Protein AF-A0AAV5JML2-F1 (afdb_monomer)

Foldseek 3Di:
DPDDDPDDPDDQQADEDEPVVCVVCVVVVNNPRHRYDYPDDVVNVVVVVVVVVVVPDD

Sequence (58 aa):
MDFVPDESAIKTDHIKVDKETADMLSALGESELPGLVEEVPIEALKKRILARASIGHE

Radius of gyration: 17.96 Å; Cα contacts (8 Å, |Δi|>4): 32; chains: 1; bounding box: 28×35×58 Å

Solvent-accessible surface area (backbone atoms only — not comparable to full-atom values): 3794 Å² total; per-residue (Å²): 135,93,78,80,70,96,64,74,95,68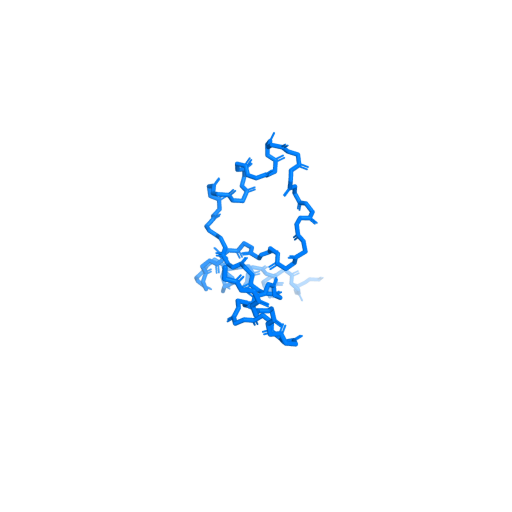,77,56,75,70,40,75,34,50,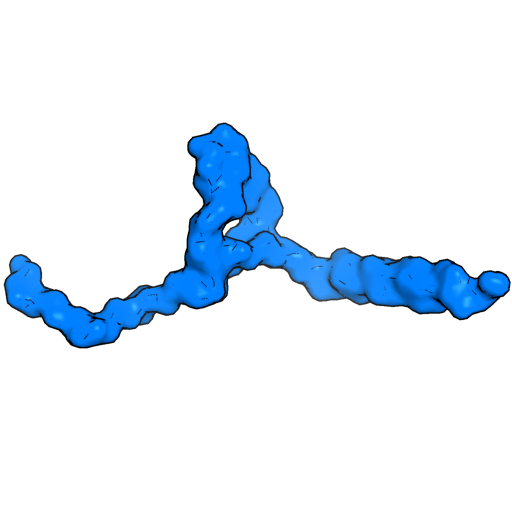60,70,56,50,54,50,35,39,72,74,70,52,68,78,55,77,30,66,38,71,60,72,54,68,70,59,51,52,51,54,53,52,58,56,64,71,69,73,80,129

Nearest PDB structures (foldseek):
  8b2l-assembly1_D1  TM=7.979E-01  e=2.925E-04  Nicotiana tabacum
  4bts-assembly1_DV  TM=6.836E-01  e=4.418E-03  Tetrahymena thermophila
  6zok-assembly1_R  TM=7.694E-01  e=1.547E-02  Homo sapiens
  7wtx-assembly1_R  TM=7.345E-01  e=2.190E-02  Homo sapiens
  7wu0-assembly1_R  TM=7.433E-01  e=2.518E-02  Homo sapiens

pLDDT: mean 80.34, std 8.84, range [46.53, 89.94]

Secondary structure (DSSP, 8-state):
-----SS-SS--S-EEE-HHHHHHHHHTT-TT-TTEEE---HHHHHHHHHHHHTTS--

Structure (mmCIF, N/CA/C/O backbone):
data_AF-A0AAV5JML2-F1
#
_entry.id   AF-A0AAV5JML2-F1
#
loop_
_atom_site.group_PDB
_atom_site.id
_atom_site.type_symbol
_atom_site.label_atom_id
_atom_site.label_alt_id
_atom_site.label_comp_id
_atom_site.label_asym_id
_atom_site.label_entity_id
_atom_site.label_seq_id
_atom_site.pdbx_PDB_ins_code
_atom_site.Cartn_x
_atom_site.Cartn_y
_atom_site.Cartn_z
_atom_site.occ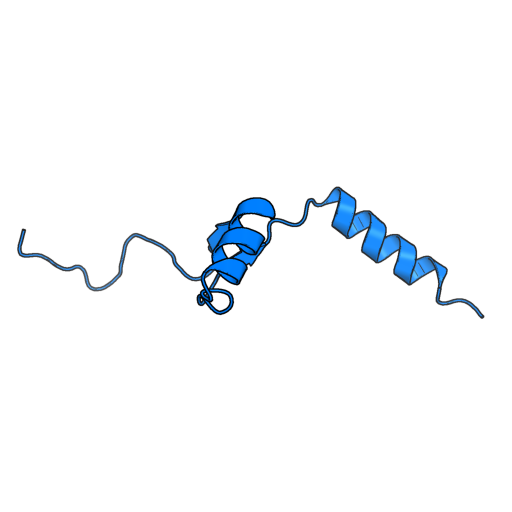upancy
_atom_site.B_iso_or_equiv
_atom_site.auth_seq_id
_atom_site.auth_comp_id
_atom_site.auth_asym_id
_atom_site.auth_atom_id
_atom_site.pdbx_PDB_model_num
ATOM 1 N N . MET A 1 1 ? -5.672 9.241 23.993 1.00 74.81 1 MET A N 1
ATOM 2 C CA . MET A 1 1 ? -6.920 8.849 23.303 1.00 74.81 1 MET A CA 1
ATOM 3 C C . MET A 1 1 ? -7.021 7.370 23.552 1.00 74.81 1 MET A C 1
ATOM 5 O O . MET A 1 1 ? -6.194 6.638 23.029 1.00 74.81 1 MET A O 1
ATOM 9 N N . ASP A 1 2 ? -7.947 6.968 24.416 1.00 84.19 2 ASP A N 1
ATOM 10 C CA . ASP A 1 2 ? -7.845 5.684 25.129 1.00 84.19 2 ASP A CA 1
ATOM 11 C C . ASP A 1 2 ? -8.886 4.672 24.630 1.00 84.19 2 ASP A C 1
ATOM 13 O O . ASP A 1 2 ? -9.208 3.699 25.304 1.00 84.19 2 ASP A O 1
ATOM 17 N N . PHE A 1 3 ? -9.432 4.916 23.436 1.00 82.75 3 PHE A N 1
ATOM 18 C CA . PHE A 1 3 ? -10.414 4.060 22.788 1.00 82.75 3 PHE A CA 1
ATOM 19 C C . PHE A 1 3 ? -9.788 3.417 21.548 1.00 82.75 3 PHE A C 1
ATOM 21 O O . PHE A 1 3 ? -9.482 4.111 20.576 1.00 82.75 3 PHE A O 1
ATOM 28 N N . VAL A 1 4 ? -9.597 2.098 21.601 1.00 85.25 4 VAL A N 1
ATOM 29 C CA . VAL A 1 4 ? -9.208 1.262 20.459 1.00 85.25 4 VAL A CA 1
ATOM 30 C C . VAL A 1 4 ? -10.465 0.512 20.007 1.00 85.25 4 VAL A C 1
ATOM 32 O O . VAL A 1 4 ? -11.020 -0.231 20.816 1.00 85.25 4 VAL A O 1
ATOM 35 N N . PRO A 1 5 ? -10.959 0.734 18.777 1.00 87.31 5 PRO A N 1
ATOM 36 C CA . PRO A 1 5 ? -12.133 0.032 18.264 1.00 87.31 5 PRO A CA 1
ATOM 37 C C . PRO A 1 5 ? -11.833 -1.452 18.013 1.00 87.31 5 PRO A C 1
ATOM 39 O O . PRO A 1 5 ? -10.686 -1.820 17.761 1.00 87.31 5 PRO A O 1
ATOM 42 N N . ASP A 1 6 ? -12.877 -2.284 18.027 1.00 88.62 6 ASP A N 1
ATOM 43 C CA . ASP A 1 6 ? -12.764 -3.724 17.751 1.00 88.62 6 ASP A CA 1
ATOM 44 C C . ASP A 1 6 ? -12.279 -4.016 16.319 1.00 88.62 6 ASP A C 1
ATOM 46 O O . ASP A 1 6 ? -11.557 -4.984 16.086 1.00 88.62 6 ASP A O 1
ATOM 50 N N . GLU A 1 7 ? -12.643 -3.160 15.359 1.00 86.69 7 GLU A N 1
ATOM 51 C CA . GLU A 1 7 ? -12.199 -3.234 13.967 1.00 86.69 7 GLU A CA 1
ATOM 52 C C . GLU A 1 7 ? -11.459 -1.949 13.575 1.00 86.69 7 GLU A C 1
ATOM 54 O O . GLU A 1 7 ? -11.896 -0.830 13.863 1.00 86.69 7 GLU A O 1
ATOM 59 N N . SER A 1 8 ? -10.327 -2.105 12.887 1.00 87.75 8 SER A N 1
ATOM 60 C CA . SER A 1 8 ? -9.602 -0.972 12.315 1.00 87.75 8 SER A CA 1
ATOM 61 C C . SER A 1 8 ? -10.371 -0.389 11.132 1.00 87.75 8 SER A C 1
ATOM 63 O O . SER A 1 8 ? -10.777 -1.104 10.225 1.00 87.75 8 SER A O 1
ATOM 65 N N . ALA A 1 9 ? -10.495 0.938 11.071 1.00 87.94 9 ALA A N 1
ATOM 66 C CA . ALA A 1 9 ? -11.086 1.616 9.912 1.00 87.94 9 ALA A CA 1
ATOM 67 C C . ALA A 1 9 ? -10.239 1.484 8.625 1.00 87.94 9 ALA A C 1
ATOM 69 O O . ALA A 1 9 ? -10.709 1.794 7.530 1.00 87.94 9 ALA A O 1
ATOM 70 N N . ILE A 1 10 ? -8.979 1.061 8.756 1.00 87.56 10 ILE A N 1
ATOM 71 C CA . ILE A 1 10 ? -8.028 0.898 7.658 1.00 87.56 10 ILE A CA 1
ATOM 72 C C . ILE A 1 10 ? -8.040 -0.563 7.214 1.00 87.56 10 ILE A C 1
ATOM 74 O O . ILE A 1 10 ? -7.806 -1.460 8.020 1.00 87.56 10 ILE A O 1
ATOM 78 N N . LYS A 1 11 ? -8.265 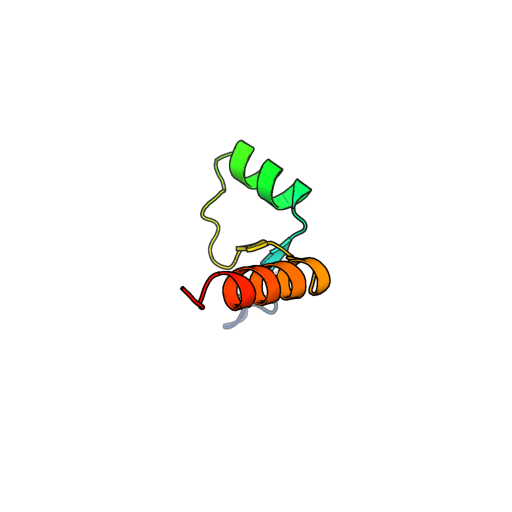-0.788 5.918 1.00 84.12 11 LYS A N 1
ATOM 79 C CA . LYS A 1 11 ? -8.248 -2.120 5.305 1.00 84.12 11 LYS A CA 1
ATOM 80 C C . LYS A 1 11 ? -6.841 -2.456 4.823 1.00 84.12 11 LYS A C 1
ATOM 82 O O . LYS A 1 11 ? -6.286 -1.709 4.020 1.00 84.12 11 LYS A O 1
ATOM 87 N N . THR A 1 12 ? -6.291 -3.575 5.280 1.00 87.06 12 THR A N 1
ATOM 88 C CA . THR A 1 12 ? -4.937 -4.033 4.922 1.00 87.06 12 THR A CA 1
ATOM 89 C C . THR A 1 12 ? -4.938 -5.205 3.943 1.00 87.06 12 THR A C 1
ATOM 91 O O . THR A 1 12 ? -3.876 -5.642 3.527 1.00 87.06 12 THR A O 1
ATOM 94 N N . ASP A 1 13 ? -6.108 -5.710 3.541 1.00 85.75 13 ASP A N 1
ATOM 95 C CA . ASP A 1 13 ? -6.220 -6.910 2.697 1.00 85.75 13 ASP A CA 1
ATOM 96 C C . ASP A 1 13 ? -5.741 -6.688 1.254 1.00 85.75 13 ASP A C 1
ATOM 98 O O . ASP A 1 13 ? -5.273 -7.614 0.592 1.00 85.75 13 ASP A O 1
ATOM 102 N N . HIS A 1 14 ? -5.880 -5.457 0.753 1.00 87.00 14 HIS A N 1
ATOM 103 C CA . HIS A 1 14 ? -5.548 -5.082 -0.621 1.00 87.00 14 HIS A CA 1
ATOM 104 C C . HIS A 1 14 ? -4.919 -3.689 -0.662 1.00 87.00 14 HIS A C 1
ATOM 106 O O . HIS A 1 14 ? -5.593 -2.680 -0.880 1.00 87.00 14 HIS A O 1
ATOM 112 N N . ILE A 1 15 ? -3.610 -3.650 -0.466 1.00 87.62 15 ILE A N 1
ATOM 113 C CA . ILE A 1 15 ? -2.779 -2.457 -0.540 1.00 87.62 15 ILE A CA 1
ATOM 114 C C . ILE A 1 15 ? -2.219 -2.384 -1.952 1.00 87.62 15 ILE A C 1
ATOM 116 O O . ILE A 1 15 ? -1.268 -3.077 -2.309 1.00 87.62 15 ILE A O 1
ATOM 120 N N . LYS A 1 16 ? -2.854 -1.558 -2.775 1.00 87.44 16 LYS A N 1
ATOM 121 C CA . LYS A 1 16 ? -2.420 -1.325 -4.145 1.00 87.44 16 LYS A CA 1
ATOM 122 C C . LYS A 1 16 ? -1.270 -0.333 -4.162 1.00 87.44 16 LYS A C 1
ATOM 124 O O . LYS A 1 16 ? -1.418 0.780 -3.663 1.00 87.44 16 LYS A O 1
ATOM 129 N N . VAL A 1 17 ? -0.152 -0.744 -4.740 1.00 86.94 17 VAL A N 1
ATOM 130 C CA . VAL A 1 17 ? 1.026 0.106 -4.914 1.00 86.94 17 VAL A CA 1
ATOM 131 C C . VAL A 1 17 ? 1.436 0.129 -6.371 1.00 86.94 17 VAL A C 1
ATOM 133 O O . VAL A 1 17 ? 1.276 -0.854 -7.093 1.00 86.94 17 VAL A O 1
ATOM 136 N N . ASP A 1 18 ? 1.980 1.253 -6.810 1.00 88.88 18 ASP A N 1
ATOM 137 C CA . ASP A 1 18 ? 2.646 1.315 -8.097 1.00 88.88 18 ASP A CA 1
ATOM 138 C C . ASP A 1 18 ? 3.915 0.445 -8.094 1.00 88.88 18 ASP A C 1
ATOM 140 O O . ASP A 1 18 ? 4.433 0.023 -7.055 1.00 88.88 18 ASP A O 1
ATOM 144 N N . LYS A 1 19 ? 4.415 0.167 -9.295 1.00 85.19 19 LYS A N 1
ATOM 145 C CA . LYS A 1 19 ? 5.576 -0.696 -9.484 1.00 85.19 19 LYS A CA 1
ATOM 146 C C . LYS A 1 19 ? 6.852 -0.142 -8.839 1.00 85.19 19 LYS A C 1
ATOM 148 O O . LYS A 1 19 ? 7.602 -0.911 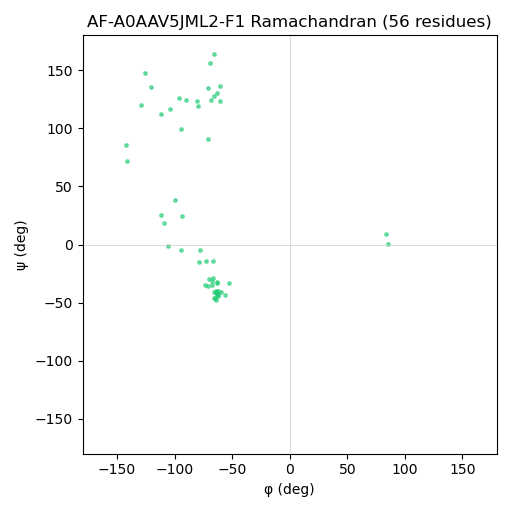-8.252 1.00 85.19 19 LYS A O 1
ATOM 153 N N . GLU A 1 20 ? 7.088 1.168 -8.919 1.00 88.75 20 GLU A N 1
ATOM 154 C CA . GLU A 1 20 ? 8.280 1.796 -8.330 1.00 88.75 20 GLU A CA 1
ATOM 155 C C . GLU A 1 20 ? 8.282 1.620 -6.805 1.00 88.75 20 GLU A C 1
ATOM 157 O O . GLU A 1 20 ? 9.294 1.237 -6.216 1.00 88.75 20 GLU A O 1
ATOM 162 N N . THR A 1 21 ? 7.119 1.792 -6.179 1.00 87.94 21 THR A N 1
ATOM 163 C CA . THR A 1 21 ? 6.915 1.549 -4.751 1.00 87.94 21 THR A CA 1
ATOM 164 C C . THR A 1 21 ? 7.075 0.069 -4.394 1.00 87.94 21 THR A C 1
ATOM 166 O O . THR A 1 21 ? 7.706 -0.244 -3.385 1.00 87.94 21 THR A O 1
ATOM 169 N N . ALA A 1 22 ? 6.567 -0.861 -5.209 1.00 86.75 22 ALA A N 1
ATOM 170 C CA . ALA A 1 22 ? 6.748 -2.299 -4.982 1.00 86.75 22 ALA A CA 1
ATOM 171 C C . ALA A 1 22 ? 8.227 -2.726 -5.065 1.00 86.75 22 ALA A C 1
ATOM 173 O O . ALA A 1 22 ? 8.704 -3.490 -4.220 1.00 86.75 22 ALA A O 1
ATOM 174 N N . ASP A 1 23 ? 8.962 -2.203 -6.050 1.00 86.62 23 ASP A N 1
ATOM 175 C CA . ASP A 1 23 ? 10.400 -2.428 -6.218 1.00 86.62 23 ASP A CA 1
ATOM 176 C 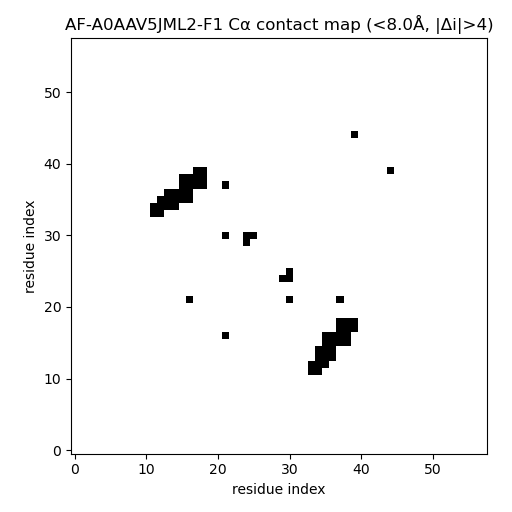C . ASP A 1 23 ? 11.190 -1.839 -5.031 1.00 86.62 23 ASP A C 1
ATOM 178 O O . ASP A 1 23 ? 12.092 -2.491 -4.502 1.00 86.62 23 ASP A O 1
ATOM 182 N N . MET A 1 24 ? 10.814 -0.649 -4.543 1.00 89.94 24 MET A N 1
ATOM 183 C CA . MET A 1 24 ? 11.414 -0.040 -3.350 1.00 89.94 24 MET A CA 1
ATOM 184 C C . MET A 1 24 ? 11.161 -0.871 -2.085 1.00 89.94 24 MET A C 1
ATOM 186 O O . MET A 1 24 ? 12.098 -1.133 -1.334 1.00 89.94 24 MET A O 1
ATOM 190 N N . LEU A 1 25 ? 9.918 -1.301 -1.842 1.00 88.75 25 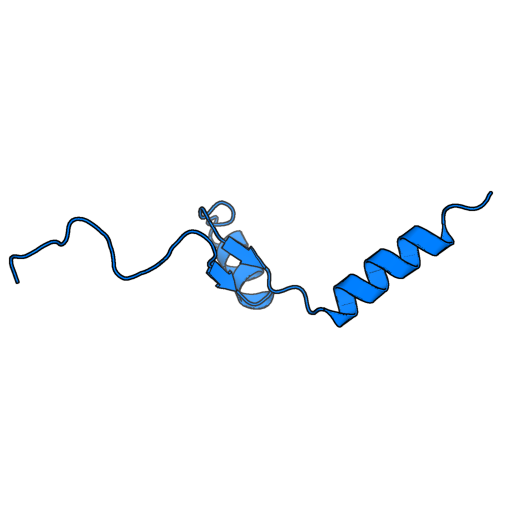LEU A N 1
ATOM 191 C CA . LEU A 1 25 ? 9.571 -2.147 -0.692 1.00 88.75 25 LEU A CA 1
ATOM 192 C C . LEU A 1 25 ? 10.342 -3.469 -0.736 1.00 88.75 25 LEU A C 1
ATOM 194 O O . LEU A 1 25 ? 10.908 -3.896 0.269 1.00 88.75 25 LEU A O 1
ATOM 198 N N . SER A 1 26 ? 10.466 -4.061 -1.923 1.00 85.44 26 SER A N 1
ATOM 199 C CA . SER A 1 26 ? 11.270 -5.266 -2.129 1.00 85.44 26 SER A CA 1
ATOM 200 C C . SER A 1 26 ? 12.758 -5.025 -1.856 1.00 85.44 26 SER A C 1
ATOM 202 O O . SER A 1 26 ? 13.409 -5.858 -1.228 1.00 85.44 26 SER A O 1
ATOM 204 N N . ALA A 1 27 ? 13.302 -3.874 -2.267 1.00 87.25 27 ALA A N 1
ATOM 205 C CA . ALA A 1 27 ? 14.693 -3.498 -2.007 1.00 87.25 27 ALA A CA 1
ATOM 206 C C . ALA A 1 27 ? 14.987 -3.262 -0.516 1.00 87.25 27 ALA A C 1
ATOM 208 O O . ALA A 1 27 ? 16.111 -3.486 -0.068 1.00 87.25 27 ALA A O 1
ATOM 209 N N . LEU A 1 28 ? 13.981 -2.844 0.255 1.00 88.50 28 LEU A N 1
ATOM 210 C CA . LEU A 1 28 ? 14.062 -2.708 1.710 1.00 88.50 28 LEU A CA 1
ATOM 211 C C . LEU A 1 28 ? 13.942 -4.053 2.449 1.00 88.50 28 LEU A C 1
ATOM 213 O O . LEU A 1 28 ? 14.129 -4.088 3.662 1.00 88.50 28 LEU A O 1
ATOM 217 N N . GLY A 1 29 ? 13.681 -5.155 1.734 1.00 82.62 29 GLY A N 1
ATOM 218 C CA . GLY A 1 29 ? 13.445 -6.478 2.319 1.00 82.62 29 GLY A CA 1
ATOM 219 C C . GLY A 1 29 ? 12.001 -6.704 2.778 1.00 82.62 29 GLY A C 1
ATOM 220 O O . GLY A 1 29 ? 11.713 -7.723 3.392 1.00 82.62 29 GLY A O 1
ATOM 221 N N . GLU A 1 30 ? 11.089 -5.790 2.441 1.00 79.00 30 GLU A N 1
ATOM 222 C CA . GLU A 1 30 ? 9.664 -5.811 2.793 1.00 79.00 30 GLU A CA 1
ATOM 223 C C . GLU A 1 30 ? 8.813 -6.327 1.614 1.00 79.00 30 GLU A C 1
ATOM 225 O O . GLU A 1 30 ? 7.728 -5.823 1.324 1.00 79.00 30 GLU A O 1
ATOM 230 N N . SER A 1 31 ? 9.310 -7.331 0.882 1.00 69.44 31 SER A N 1
ATOM 231 C CA . SER A 1 31 ? 8.609 -7.898 -0.283 1.00 69.44 31 SER A CA 1
ATOM 232 C C . SER A 1 31 ? 7.386 -8.746 0.083 1.00 69.44 31 SER A C 1
ATOM 234 O O . SER A 1 31 ? 6.585 -9.071 -0.789 1.00 69.44 31 SER A O 1
ATOM 236 N N . GLU A 1 32 ? 7.243 -9.133 1.352 1.00 70.38 32 GLU A N 1
ATOM 237 C CA . GLU A 1 32 ? 6.217 -10.073 1.827 1.00 70.38 32 GLU A CA 1
ATOM 238 C C . GLU A 1 32 ? 5.168 -9.410 2.732 1.00 70.38 32 GLU A C 1
ATOM 240 O O . GLU A 1 32 ? 4.537 -10.073 3.558 1.00 70.38 32 GLU A O 1
ATOM 245 N N . LEU A 1 33 ? 4.956 -8.097 2.586 1.00 82.00 33 LEU A N 1
ATOM 246 C CA . LEU A 1 33 ? 3.895 -7.413 3.320 1.00 82.00 33 LEU A CA 1
ATOM 247 C C . LEU A 1 33 ? 2.521 -8.012 2.956 1.00 82.00 33 LEU A C 1
ATOM 249 O O . LEU A 1 33 ? 2.145 -8.035 1.777 1.00 82.00 33 LEU A O 1
ATOM 253 N N . PRO A 1 34 ? 1.746 -8.495 3.947 1.00 79.56 34 PRO A N 1
ATOM 254 C CA . PRO A 1 34 ? 0.460 -9.121 3.687 1.00 79.56 34 PRO A CA 1
ATOM 255 C C . PRO A 1 34 ? -0.501 -8.108 3.061 1.00 79.56 34 PRO A C 1
ATOM 257 O O . PRO A 1 34 ? -0.664 -6.996 3.557 1.00 79.56 34 PRO A O 1
ATOM 260 N N . GLY A 1 35 ? -1.131 -8.510 1.957 1.00 81.31 35 GLY A N 1
ATOM 261 C CA . GLY A 1 35 ? -2.089 -7.683 1.223 1.00 81.31 35 GLY A CA 1
ATOM 262 C C . GLY A 1 35 ? -1.474 -6.720 0.206 1.00 81.31 35 GLY A C 1
ATOM 26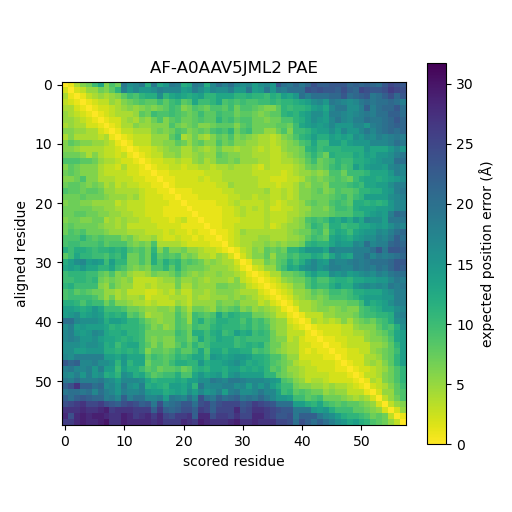3 O O . GLY A 1 35 ? -2.227 -6.024 -0.471 1.00 81.31 35 GLY A O 1
ATOM 264 N N . LEU A 1 36 ? -0.147 -6.684 0.037 1.00 84.31 36 LEU A N 1
ATOM 265 C CA . LEU A 1 36 ? 0.498 -5.876 -0.998 1.00 84.31 36 LEU A CA 1
ATOM 266 C C . LEU A 1 36 ? 0.180 -6.419 -2.403 1.00 84.31 36 LEU A C 1
ATOM 268 O O . LEU A 1 36 ? 0.424 -7.586 -2.707 1.00 84.31 36 LEU A O 1
ATOM 272 N N . VAL A 1 37 ? -0.369 -5.570 -3.273 1.00 82.81 37 VAL A N 1
ATOM 273 C CA . VAL A 1 37 ? -0.725 -5.906 -4.657 1.00 82.81 37 VAL A CA 1
ATOM 274 C C . VAL A 1 37 ? -0.131 -4.859 -5.593 1.00 82.81 37 VAL A C 1
ATOM 276 O O . VAL A 1 37 ? -0.475 -3.681 -5.515 1.00 82.81 37 VAL A O 1
ATOM 279 N N . GLU A 1 38 ? 0.735 -5.289 -6.510 1.00 82.62 38 GLU A N 1
ATOM 280 C CA . GLU A 1 38 ? 1.263 -4.417 -7.564 1.00 82.62 38 GLU A CA 1
ATOM 281 C C . GLU A 1 38 ? 0.125 -3.991 -8.507 1.00 82.62 38 GLU A C 1
ATOM 283 O O . GLU A 1 38 ? -0.626 -4.822 -9.036 1.00 82.62 38 GLU A O 1
ATOM 288 N N . GLU A 1 39 ? -0.010 -2.687 -8.742 1.00 79.81 39 GLU A N 1
ATOM 289 C CA . GLU A 1 39 ? -0.944 -2.143 -9.718 1.00 79.81 39 GLU A CA 1
ATOM 290 C C . GLU A 1 39 ? -0.462 -2.451 -11.135 1.00 79.81 39 GLU A C 1
ATOM 292 O O . GLU A 1 39 ? 0.262 -1.690 -11.776 1.00 79.81 39 GLU A O 1
ATOM 297 N N . VAL A 1 40 ? -0.906 -3.591 -11.663 1.00 73.00 40 VAL A N 1
ATOM 298 C CA . VAL A 1 40 ? -0.702 -3.922 -13.071 1.00 73.00 40 VAL A CA 1
ATOM 299 C C . VAL A 1 40 ? -1.742 -3.168 -13.907 1.00 73.00 40 VAL A C 1
ATOM 301 O O . VAL A 1 40 ? -2.943 -3.423 -13.763 1.00 73.00 40 VAL A O 1
ATOM 304 N N . PRO A 1 41 ? -1.332 -2.281 -14.835 1.00 76.50 41 PRO A N 1
ATOM 305 C CA . PRO A 1 41 ? -2.280 -1.590 -15.694 1.00 76.50 41 PRO A CA 1
ATOM 306 C C . PRO A 1 41 ? -3.064 -2.601 -16.539 1.00 76.50 41 PRO A C 1
ATOM 308 O O . PRO A 1 41 ? -2.491 -3.525 -17.124 1.00 76.50 41 PRO A O 1
ATOM 311 N N . ILE A 1 42 ? -4.383 -2.401 -16.647 1.00 77.38 42 ILE A N 1
ATOM 312 C CA . ILE A 1 42 ? -5.309 -3.303 -17.362 1.00 77.38 42 ILE A CA 1
ATOM 313 C C . ILE A 1 42 ? -4.832 -3.568 -18.799 1.00 77.38 42 ILE A C 1
ATOM 315 O O . ILE A 1 42 ? -4.970 -4.674 -19.317 1.00 77.38 42 ILE A O 1
ATOM 319 N N . GLU A 1 43 ? -4.200 -2.582 -19.431 1.00 77.81 43 GLU A N 1
ATOM 320 C CA . GLU A 1 43 ? -3.655 -2.709 -20.781 1.00 77.81 43 GLU A CA 1
ATOM 321 C C . GLU A 1 43 ? -2.466 -3.683 -20.863 1.00 77.81 43 GLU A C 1
ATOM 323 O O . GLU A 1 43 ? -2.340 -4.430 -21.835 1.00 77.81 43 GLU A O 1
ATOM 328 N N . ALA A 1 44 ? -1.620 -3.742 -19.829 1.00 77.94 44 ALA A N 1
ATOM 329 C CA . ALA A 1 44 ? -0.553 -4.738 -19.729 1.00 77.94 44 ALA A CA 1
ATOM 330 C C . ALA A 1 44 ? -1.116 -6.143 -19.461 1.00 77.94 44 ALA A C 1
ATOM 332 O O . ALA A 1 44 ? -0.619 -7.125 -20.019 1.00 77.94 44 ALA A O 1
ATOM 333 N N . LEU A 1 45 ? -2.195 -6.242 -18.675 1.00 77.00 45 LEU A N 1
ATOM 334 C CA . LEU A 1 45 ? -2.894 -7.504 -18.433 1.00 77.00 45 LEU A CA 1
ATOM 335 C C . LEU A 1 45 ? -3.545 -8.049 -19.715 1.00 77.00 45 LEU A C 1
ATOM 337 O O . LEU A 1 45 ? -3.352 -9.216 -20.050 1.00 77.00 45 LEU A O 1
ATOM 341 N N . LYS A 1 46 ? -4.238 -7.198 -20.483 1.00 77.50 46 LYS A N 1
ATOM 342 C CA . LYS A 1 46 ? -4.813 -7.565 -21.790 1.00 77.50 46 LYS A CA 1
ATOM 343 C C . LYS A 1 46 ? -3.748 -8.097 -22.750 1.00 77.50 46 LYS A C 1
ATOM 345 O O . LYS A 1 46 ? -3.972 -9.117 -23.396 1.00 77.50 46 LYS A O 1
ATOM 350 N N . LYS A 1 47 ? -2.572 -7.456 -22.808 1.00 77.12 47 LYS A N 1
ATOM 351 C CA . LYS A 1 47 ? -1.441 -7.920 -23.632 1.00 77.12 47 LYS A CA 1
ATOM 352 C C . LYS A 1 47 ? -0.931 -9.296 -23.199 1.00 77.12 47 LYS A C 1
ATOM 354 O O . LYS A 1 47 ? -0.690 -10.138 -24.058 1.00 77.12 47 LYS A O 1
ATOM 359 N N . ARG A 1 48 ? -0.808 -9.550 -21.890 1.00 78.06 48 ARG A N 1
ATOM 360 C CA . ARG A 1 48 ? -0.412 -10.866 -21.351 1.00 78.06 48 ARG A CA 1
ATOM 361 C C . ARG A 1 48 ? -1.412 -11.968 -21.709 1.00 78.06 48 ARG A C 1
ATOM 363 O O . ARG A 1 48 ? -0.996 -13.046 -22.126 1.00 78.06 48 ARG A O 1
ATOM 370 N N . ILE A 1 49 ? -2.710 -11.691 -21.582 1.00 79.88 49 ILE A N 1
ATOM 371 C CA . ILE A 1 49 ? -3.776 -12.646 -21.923 1.00 79.88 49 ILE A CA 1
ATOM 372 C C . ILE A 1 49 ? -3.770 -12.943 -23.428 1.00 79.88 49 ILE A C 1
ATOM 374 O O . ILE A 1 49 ? -3.789 -14.107 -23.823 1.00 79.88 49 ILE A O 1
ATOM 378 N N . LEU A 1 50 ? -3.671 -11.906 -24.267 1.00 78.62 50 LEU A N 1
ATOM 379 C CA . LEU A 1 50 ? -3.631 -12.057 -25.722 1.00 78.62 50 LEU A CA 1
ATOM 380 C C . LEU A 1 50 ? -2.393 -12.843 -26.189 1.00 78.62 50 LEU A C 1
ATOM 382 O O . LEU A 1 50 ? -2.524 -13.746 -27.009 1.00 78.62 50 LEU A O 1
ATOM 386 N N . ALA A 1 51 ? -1.213 -12.560 -25.624 1.00 74.94 51 ALA A N 1
ATOM 387 C CA . ALA A 1 51 ? 0.025 -13.275 -25.946 1.00 74.94 51 ALA A CA 1
ATOM 388 C C . ALA A 1 51 ? -0.027 -14.764 -25.562 1.00 74.94 51 ALA A C 1
ATOM 390 O O . ALA A 1 51 ? 0.554 -15.606 -26.244 1.00 74.94 51 ALA A O 1
AT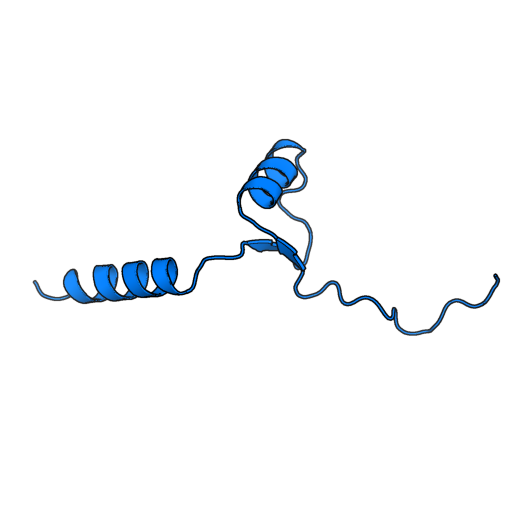OM 391 N N . ARG A 1 52 ? -0.740 -15.118 -24.483 1.00 71.69 52 ARG A N 1
ATOM 392 C CA . ARG A 1 52 ? -0.945 -16.523 -24.106 1.00 71.69 52 ARG A CA 1
ATOM 393 C C . ARG A 1 52 ? -1.934 -17.231 -25.033 1.00 71.69 52 ARG A C 1
ATOM 395 O O . ARG A 1 52 ? -1.729 -18.405 -25.324 1.00 71.69 52 ARG A O 1
ATOM 402 N N . ALA A 1 53 ? -2.959 -16.530 -25.518 1.00 74.50 53 ALA A N 1
ATOM 403 C CA . ALA A 1 53 ? -3.931 -17.075 -26.465 1.00 74.50 53 ALA A CA 1
ATOM 404 C C . ALA A 1 53 ? -3.313 -17.379 -27.843 1.00 74.50 53 ALA A C 1
ATOM 406 O O . ALA A 1 53 ? -3.718 -18.336 -28.493 1.00 74.50 53 ALA A O 1
ATOM 407 N N . SER A 1 54 ? -2.299 -16.618 -28.269 1.00 66.06 54 SER A N 1
ATOM 408 C CA . SER A 1 54 ? -1.623 -16.819 -29.559 1.00 66.06 54 SER A CA 1
ATOM 409 C C . SER A 1 54 ? -0.601 -17.964 -29.587 1.00 66.06 54 SER A C 1
ATOM 411 O O . SER A 1 54 ? -0.194 -18.370 -30.666 1.00 66.06 54 SER A O 1
ATOM 413 N N . ILE A 1 55 ? -0.171 -18.483 -28.431 1.00 65.06 55 ILE A N 1
ATOM 414 C CA . ILE A 1 55 ? 0.841 -19.559 -28.337 1.00 65.06 55 ILE A CA 1
ATOM 415 C C . ILE A 1 55 ? 0.178 -20.955 -28.244 1.00 65.06 55 ILE A C 1
ATOM 417 O O . ILE A 1 55 ? 0.855 -21.975 -28.262 1.00 65.06 55 ILE A O 1
ATOM 421 N N . GLY A 1 56 ? -1.154 -21.026 -28.162 1.00 60.66 56 GLY A N 1
ATOM 422 C CA . GLY A 1 56 ? -1.909 -22.267 -27.950 1.00 60.66 56 GLY A CA 1
ATOM 423 C C . GLY A 1 56 ? -2.405 -22.995 -29.205 1.00 60.66 56 GLY A C 1
ATOM 424 O O . GLY A 1 56 ? -3.407 -23.696 -29.098 1.00 60.66 56 GLY A O 1
ATOM 425 N N . HIS A 1 57 ? -1.780 -22.827 -30.374 1.00 52.91 57 HIS A N 1
ATOM 426 C CA . HIS A 1 57 ? -2.164 -23.585 -31.571 1.00 52.91 57 HIS A CA 1
ATOM 427 C C . HIS A 1 57 ? -0.947 -24.011 -32.403 1.00 52.91 57 HIS A C 1
ATOM 429 O O . HIS A 1 57 ? -0.734 -23.498 -33.499 1.00 52.91 57 HIS A O 1
ATOM 435 N N . GLU A 1 58 ? -0.180 -24.971 -31.888 1.00 46.53 58 GLU A N 1
ATOM 436 C CA . GLU A 1 58 ? 0.524 -25.973 -32.703 1.00 46.53 58 GLU A CA 1
ATOM 437 C C . GLU A 1 58 ? 0.670 -27.282 -31.917 1.00 46.53 58 GLU A C 1
ATOM 439 O O . GLU A 1 58 ? 0.966 -27.202 -30.700 1.00 46.53 58 GLU A O 1
#

Mean predicted aligned error: 9.65 Å

Organism: NCBI:txid152421

InterPro domains:
  IPR001210 Small ribosomal subunit protein eS17 [PF00833] (1-36)
  IPR001210 Small ribosomal subunit protein eS17 [PTHR10732] (1-40)